Protein AF-A0A2S6XCX4-F1 (afdb_monomer)

Structure (mmCIF, N/CA/C/O backbone):
data_AF-A0A2S6XCX4-F1
#
_entry.id   AF-A0A2S6XCX4-F1
#
loop_
_atom_site.group_PDB
_atom_site.id
_atom_site.type_symbol
_atom_site.label_atom_id
_atom_site.label_alt_id
_atom_site.label_comp_id
_atom_site.label_asym_id
_atom_site.label_entity_id
_atom_site.label_seq_id
_atom_site.pdbx_PDB_ins_code
_atom_site.Cartn_x
_atom_site.Cartn_y
_atom_site.Cartn_z
_atom_site.occupancy
_atom_site.B_iso_or_equiv
_atom_site.auth_seq_id
_atom_site.auth_comp_id
_atom_site.auth_asym_id
_atom_site.auth_atom_id
_atom_site.pdbx_PDB_model_num
ATOM 1 N N . MET A 1 1 ? 15.680 30.851 -29.496 1.00 43.59 1 MET A N 1
ATOM 2 C CA . MET A 1 1 ? 16.176 29.907 -28.473 1.00 43.59 1 MET A CA 1
ATOM 3 C C . MET A 1 1 ? 15.363 28.633 -28.650 1.00 43.59 1 MET A C 1
ATOM 5 O O . MET A 1 1 ? 14.249 28.553 -28.155 1.00 43.59 1 MET A O 1
ATOM 9 N N . ASN A 1 2 ? 15.828 27.729 -29.517 1.00 42.69 2 ASN A N 1
ATOM 10 C CA . ASN A 1 2 ? 15.098 26.501 -29.831 1.00 42.69 2 ASN A CA 1
ATOM 11 C C . ASN A 1 2 ? 15.301 25.530 -28.671 1.00 42.69 2 ASN A C 1
ATOM 13 O O . ASN A 1 2 ? 16.391 24.990 -28.502 1.00 42.69 2 ASN A O 1
ATOM 17 N N . LEU A 1 3 ? 14.260 25.350 -27.862 1.00 50.56 3 LEU A N 1
ATOM 18 C CA . LEU A 1 3 ? 14.155 24.254 -26.908 1.00 50.56 3 LEU A CA 1
ATOM 19 C C . LEU A 1 3 ? 14.011 22.956 -27.712 1.00 50.56 3 LEU A C 1
ATOM 21 O O . LEU A 1 3 ? 12.909 22.453 -27.914 1.00 50.56 3 LEU A O 1
ATOM 25 N N . HIS A 1 4 ? 15.132 22.426 -28.203 1.00 53.91 4 HIS A N 1
ATOM 26 C CA . HIS A 1 4 ? 15.236 21.003 -28.494 1.00 53.91 4 HIS A CA 1
ATOM 27 C C . HIS A 1 4 ? 15.162 20.291 -27.146 1.00 53.91 4 HIS A C 1
ATOM 29 O O . HIS A 1 4 ? 16.174 20.024 -26.505 1.00 53.91 4 HIS A O 1
ATOM 35 N N . VAL A 1 5 ? 13.937 20.072 -26.673 1.00 57.56 5 VAL A N 1
ATOM 36 C CA . VAL A 1 5 ? 13.673 19.138 -25.587 1.00 57.56 5 VAL A CA 1
ATOM 37 C C . VAL A 1 5 ? 14.005 17.769 -26.166 1.00 57.56 5 VAL A C 1
ATOM 39 O O . VAL A 1 5 ? 13.192 17.177 -26.876 1.00 57.56 5 VAL A O 1
ATOM 42 N N . ASN A 1 6 ? 15.242 17.315 -25.964 1.00 59.34 6 ASN A N 1
ATOM 43 C CA . ASN A 1 6 ? 15.616 15.955 -26.312 1.00 59.34 6 ASN A CA 1
ATOM 44 C C . ASN A 1 6 ? 14.701 15.025 -25.510 1.00 59.34 6 ASN A C 1
ATOM 46 O O . ASN A 1 6 ? 14.573 15.144 -24.285 1.00 59.34 6 ASN A O 1
ATOM 50 N N . LEU A 1 7 ? 14.021 14.120 -26.212 1.00 57.28 7 LEU A N 1
ATOM 51 C CA . LEU A 1 7 ? 13.175 13.101 -25.590 1.00 57.28 7 LEU A CA 1
ATOM 52 C C . LEU A 1 7 ? 13.973 12.285 -24.552 1.00 57.28 7 LEU A C 1
ATOM 54 O O . LEU A 1 7 ? 13.425 11.874 -23.531 1.00 57.28 7 LEU A O 1
ATOM 58 N N . ASP A 1 8 ? 15.280 12.149 -24.787 1.00 61.59 8 ASP A N 1
ATOM 59 C CA . ASP A 1 8 ? 16.241 11.445 -23.939 1.00 61.59 8 ASP A CA 1
ATOM 60 C C . ASP A 1 8 ? 16.424 12.110 -22.561 1.00 61.59 8 ASP A C 1
ATOM 62 O O . ASP A 1 8 ? 16.477 11.423 -21.539 1.00 61.59 8 ASP A O 1
ATOM 66 N N . ASP A 1 9 ? 16.428 13.446 -22.496 1.00 62.78 9 ASP A N 1
ATOM 67 C CA . 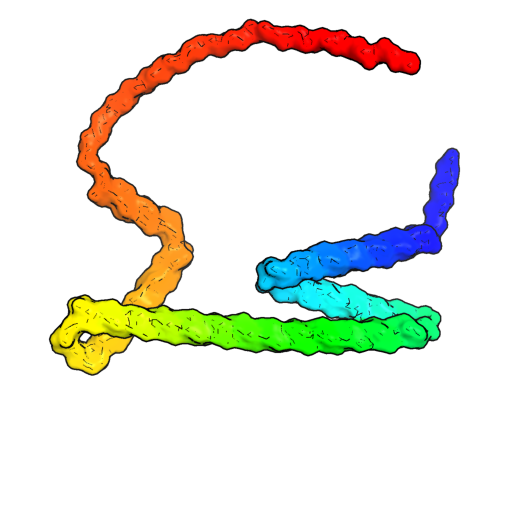ASP A 1 9 ? 16.523 14.184 -21.227 1.00 62.78 9 ASP A CA 1
ATOM 68 C C . ASP A 1 9 ? 15.213 14.092 -20.439 1.00 62.78 9 ASP A C 1
ATOM 70 O O . ASP A 1 9 ? 15.206 13.919 -19.218 1.00 62.78 9 ASP A O 1
ATOM 74 N N . SER A 1 10 ? 14.086 14.139 -21.155 1.00 61.56 10 SER A N 1
ATOM 75 C CA . SER A 1 10 ? 12.741 14.055 -20.572 1.00 61.56 10 SER A CA 1
ATOM 76 C C . SER A 1 10 ? 12.519 12.721 -19.854 1.00 61.56 10 SER A C 1
ATOM 78 O O . SER A 1 10 ? 11.891 12.675 -18.796 1.00 61.56 10 SER A O 1
ATOM 80 N N . TRP A 1 11 ? 13.079 11.639 -20.397 1.00 70.81 11 TRP A N 1
ATOM 81 C CA . TRP A 1 11 ? 12.986 10.298 -19.827 1.00 70.81 11 TRP A CA 1
ATOM 82 C C . TRP A 1 11 ? 13.674 10.185 -18.460 1.00 70.81 11 TRP A C 1
ATOM 84 O O . TRP A 1 11 ? 13.112 9.612 -17.524 1.00 70.81 11 TRP A O 1
ATOM 94 N N . ASN A 1 12 ? 14.844 10.811 -18.299 1.00 69.31 12 ASN A N 1
ATOM 95 C CA . ASN A 1 12 ? 15.567 10.837 -17.025 1.00 69.31 12 ASN A CA 1
ATOM 96 C C . ASN A 1 12 ? 14.809 11.616 -15.940 1.00 69.31 12 ASN A C 1
ATOM 98 O O . ASN A 1 12 ? 14.776 11.187 -14.785 1.00 69.31 12 ASN A O 1
ATOM 102 N N . TYR A 1 13 ? 14.144 12.719 -16.301 1.00 70.94 13 TYR A N 1
ATOM 103 C CA . TYR A 1 13 ? 13.302 13.468 -15.361 1.00 70.94 13 TYR A CA 1
ATOM 104 C C . TYR A 1 13 ? 12.056 12.688 -14.936 1.00 70.94 13 TYR A C 1
ATOM 106 O O . TYR A 1 13 ? 11.662 12.765 -13.772 1.00 70.94 13 TYR A O 1
ATOM 114 N N . ILE A 1 14 ? 11.458 11.904 -15.839 1.00 72.75 14 ILE A N 1
ATOM 115 C CA . ILE A 1 14 ? 10.319 11.035 -15.512 1.00 72.75 14 ILE A CA 1
ATOM 116 C C . ILE A 1 14 ? 10.754 9.925 -14.551 1.00 72.75 14 ILE A C 1
ATOM 118 O O . ILE A 1 14 ? 10.086 9.706 -13.542 1.00 72.75 14 ILE A O 1
ATOM 122 N N . LEU A 1 15 ? 11.888 9.267 -14.811 1.00 70.50 15 LEU A N 1
ATOM 123 C CA . LEU A 1 15 ? 12.430 8.227 -13.929 1.00 70.50 15 LEU A CA 1
ATOM 124 C C . LEU A 1 15 ? 12.809 8.785 -12.549 1.00 70.50 15 LEU A C 1
ATOM 126 O O . LEU A 1 15 ? 12.426 8.210 -11.532 1.00 70.50 15 LEU A O 1
ATOM 130 N N . GLY A 1 16 ? 13.486 9.936 -12.499 1.00 70.00 16 GLY A N 1
ATOM 131 C CA . GLY A 1 16 ? 13.831 10.603 -11.240 1.00 70.00 16 GLY A CA 1
ATOM 132 C C . GLY A 1 16 ? 12.603 11.094 -10.467 1.00 70.00 16 GLY A C 1
ATOM 133 O O . GLY A 1 16 ? 12.540 10.965 -9.244 1.00 70.00 16 GLY A O 1
ATOM 134 N N . GLY A 1 17 ? 11.589 11.598 -11.175 1.00 69.44 17 GLY A N 1
ATOM 135 C CA . GLY A 1 17 ? 10.299 11.967 -10.596 1.00 69.44 17 GLY A CA 1
ATOM 136 C C . GLY A 1 17 ? 9.559 10.762 -10.013 1.00 69.44 17 GLY A C 1
ATOM 137 O O . GLY A 1 17 ? 9.048 10.843 -8.898 1.00 69.44 17 GLY A O 1
ATOM 138 N N . LEU A 1 18 ? 9.552 9.625 -10.715 1.00 70.56 18 LEU A N 1
ATOM 139 C CA . LEU A 1 18 ? 8.940 8.380 -10.242 1.00 70.56 18 LEU A CA 1
ATOM 140 C C . LEU A 1 18 ? 9.602 7.877 -8.948 1.00 70.56 18 LEU A C 1
ATOM 142 O O . LEU A 1 18 ? 8.905 7.442 -8.029 1.00 70.56 18 LEU A O 1
ATOM 146 N N . ASP A 1 19 ? 10.927 7.990 -8.853 1.00 68.25 19 ASP A N 1
ATOM 147 C CA . ASP A 1 19 ? 11.700 7.600 -7.668 1.00 68.25 19 ASP A CA 1
ATOM 148 C C . ASP A 1 19 ? 11.431 8.533 -6.473 1.00 68.25 19 ASP A C 1
ATOM 150 O O . ASP A 1 19 ? 11.226 8.071 -5.348 1.00 68.25 19 ASP A O 1
ATOM 154 N N . LEU A 1 20 ? 11.323 9.845 -6.715 1.00 67.12 20 LEU A N 1
ATOM 155 C CA . LEU A 1 20 ? 10.924 10.839 -5.709 1.00 67.12 20 LEU A CA 1
ATOM 156 C C . LEU A 1 20 ? 9.507 10.592 -5.182 1.00 67.12 20 LEU A C 1
ATOM 158 O O . LEU A 1 20 ? 9.287 10.619 -3.970 1.00 67.12 20 LEU A O 1
ATOM 162 N N . VAL A 1 21 ? 8.548 10.299 -6.063 1.00 68.50 21 VAL A N 1
ATOM 163 C CA . VAL A 1 21 ? 7.179 9.945 -5.651 1.00 68.50 21 VAL A CA 1
ATOM 164 C C . VAL A 1 21 ? 7.180 8.616 -4.887 1.00 68.50 21 VAL A C 1
ATOM 166 O O . VAL A 1 21 ? 6.478 8.490 -3.884 1.00 68.50 21 VAL A O 1
ATOM 169 N N . GLY A 1 22 ? 8.015 7.651 -5.286 1.00 62.59 22 GLY A N 1
ATOM 170 C CA . GLY A 1 22 ? 8.250 6.408 -4.545 1.00 62.59 22 GLY A CA 1
ATOM 171 C C . GLY A 1 22 ? 8.768 6.644 -3.120 1.00 62.59 22 GLY A C 1
ATOM 172 O O . GLY A 1 22 ? 8.242 6.071 -2.165 1.00 62.59 22 GLY A O 1
ATOM 173 N N . LEU A 1 23 ? 9.738 7.545 -2.950 1.00 66.06 23 LEU A N 1
ATOM 174 C CA . LEU A 1 23 ? 10.292 7.948 -1.650 1.00 66.06 23 LEU A CA 1
ATOM 175 C C . LEU A 1 23 ? 9.274 8.692 -0.774 1.00 66.06 23 LEU A C 1
ATOM 177 O O . LEU A 1 23 ? 9.181 8.438 0.429 1.00 66.06 23 LEU A O 1
ATOM 181 N N . VAL A 1 24 ? 8.472 9.580 -1.363 1.00 64.31 24 VAL A N 1
ATOM 182 C CA . VAL A 1 24 ? 7.393 10.283 -0.650 1.00 64.31 24 VAL A CA 1
ATOM 183 C C . VAL A 1 24 ? 6.289 9.305 -0.230 1.00 64.31 24 VAL A C 1
ATOM 185 O O . VAL A 1 24 ? 5.791 9.389 0.894 1.00 64.31 24 VAL A O 1
ATOM 188 N N . ALA A 1 25 ? 5.955 8.322 -1.066 1.00 59.00 25 ALA A N 1
ATOM 189 C CA . ALA A 1 25 ? 5.017 7.257 -0.713 1.00 59.00 25 ALA A CA 1
ATOM 190 C C . ALA A 1 25 ? 5.554 6.358 0.414 1.00 59.00 25 ALA A C 1
ATOM 192 O O . ALA A 1 25 ? 4.798 5.983 1.309 1.00 59.00 25 ALA A O 1
ATOM 193 N N . LEU A 1 26 ? 6.862 6.084 0.442 1.00 62.81 26 LEU A N 1
ATOM 194 C CA . LEU A 1 26 ? 7.536 5.404 1.557 1.00 62.81 26 LEU A CA 1
ATOM 195 C C . LEU A 1 26 ? 7.463 6.209 2.862 1.00 62.81 26 LEU A C 1
ATOM 197 O O . LEU A 1 26 ? 7.257 5.632 3.927 1.00 62.81 26 LEU A O 1
ATOM 201 N N . ARG A 1 27 ? 7.525 7.544 2.806 1.00 59.56 27 ARG A N 1
ATOM 202 C CA . ARG A 1 27 ? 7.261 8.391 3.984 1.00 59.56 27 ARG A CA 1
ATOM 203 C C . ARG A 1 27 ? 5.808 8.269 4.465 1.00 59.56 27 ARG A C 1
ATOM 205 O O . ARG A 1 27 ? 5.563 8.334 5.668 1.00 59.56 27 ARG A O 1
ATOM 212 N N . ALA A 1 28 ? 4.857 8.030 3.561 1.00 54.47 28 ALA A N 1
ATOM 213 C CA . ALA A 1 28 ? 3.457 7.766 3.903 1.00 54.47 28 ALA A CA 1
ATOM 214 C C . ALA A 1 28 ? 3.218 6.356 4.488 1.00 54.47 28 ALA A C 1
ATOM 216 O O . ALA A 1 28 ? 2.261 6.175 5.243 1.00 54.47 28 ALA A O 1
ATOM 217 N N . VAL A 1 29 ? 4.104 5.380 4.237 1.00 53.91 29 VAL A N 1
ATOM 218 C CA . VAL A 1 29 ? 4.090 4.071 4.931 1.00 53.91 29 VAL A CA 1
ATOM 219 C C . VAL A 1 29 ? 4.287 4.253 6.442 1.00 53.91 29 VAL A C 1
ATOM 221 O O . VAL A 1 29 ? 3.658 3.552 7.233 1.00 53.91 29 VAL A O 1
ATOM 224 N N . GLY A 1 30 ? 5.049 5.272 6.856 1.00 55.88 30 GLY A N 1
ATOM 225 C CA . GLY A 1 30 ? 5.183 5.668 8.263 1.00 55.88 30 GLY A CA 1
ATOM 226 C C . GLY A 1 30 ? 3.876 6.127 8.929 1.00 55.88 30 GLY A C 1
ATOM 227 O O . GLY A 1 30 ? 3.817 6.197 10.151 1.00 55.88 30 GLY A O 1
ATOM 228 N N . GLN A 1 31 ? 2.814 6.402 8.159 1.00 58.84 31 GLN A N 1
ATOM 229 C CA . GLN A 1 31 ? 1.487 6.774 8.670 1.00 58.84 31 GLN A CA 1
ATOM 230 C C . GLN A 1 31 ? 0.482 5.604 8.702 1.00 58.84 31 GLN A C 1
ATOM 232 O O . GLN A 1 31 ? -0.723 5.850 8.705 1.00 58.84 31 GLN A O 1
ATOM 237 N N . LYS A 1 32 ? 0.940 4.338 8.694 1.00 62.06 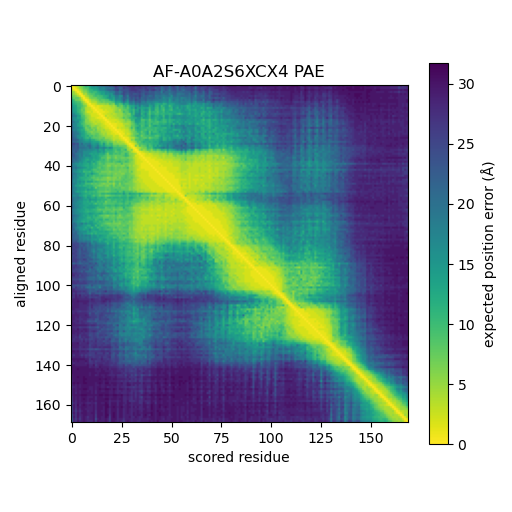32 LYS A N 1
ATOM 238 C CA . LYS A 1 32 ? 0.082 3.128 8.712 1.00 62.06 32 LYS A CA 1
ATOM 239 C C . LYS A 1 32 ? -0.951 3.058 7.560 1.00 62.06 32 LYS A C 1
ATOM 241 O O . LYS A 1 32 ? -1.985 2.410 7.677 1.00 62.06 32 LYS A O 1
ATOM 246 N N . LYS A 1 33 ? -0.706 3.710 6.414 1.00 64.25 33 LYS A N 1
ATOM 247 C CA . LYS A 1 33 ? -1.613 3.649 5.250 1.00 64.25 33 LYS A CA 1
ATOM 248 C C . LYS A 1 33 ? -1.146 2.607 4.233 1.00 64.25 33 LYS A C 1
ATOM 250 O O . LYS A 1 33 ? -0.099 2.768 3.608 1.00 64.25 33 LYS A O 1
ATOM 255 N N . ALA A 1 34 ? -1.987 1.598 3.985 1.00 69.56 34 ALA A N 1
ATOM 256 C CA . ALA A 1 34 ? -1.754 0.517 3.015 1.00 69.56 34 ALA A CA 1
ATOM 257 C C . ALA A 1 34 ? -1.438 1.001 1.582 1.00 69.56 34 ALA A C 1
ATOM 259 O O . ALA A 1 34 ? -0.781 0.301 0.816 1.00 69.56 34 ALA A O 1
ATOM 260 N N . VAL A 1 35 ? -1.860 2.219 1.226 1.00 67.75 35 VAL A N 1
ATOM 261 C CA . VAL A 1 35 ? -1.626 2.834 -0.092 1.00 67.75 35 VAL A CA 1
ATOM 262 C C . VAL A 1 35 ? -0.131 3.005 -0.396 1.00 67.75 35 VAL A C 1
ATOM 264 O O . VAL A 1 35 ? 0.281 2.833 -1.542 1.00 67.75 35 VAL A O 1
ATOM 267 N N . GLY A 1 36 ? 0.696 3.276 0.621 1.00 70.19 36 GLY A N 1
ATOM 268 C CA . GLY A 1 36 ? 2.143 3.427 0.436 1.00 70.19 36 GLY A CA 1
ATOM 269 C C . GLY A 1 36 ? 2.823 2.128 -0.012 1.00 70.19 36 GLY A C 1
ATOM 270 O O . GLY A 1 36 ? 3.723 2.161 -0.849 1.00 70.19 36 GLY A O 1
ATOM 271 N N . TRP A 1 37 ? 2.339 0.979 0.474 1.00 75.19 37 TRP A N 1
ATOM 272 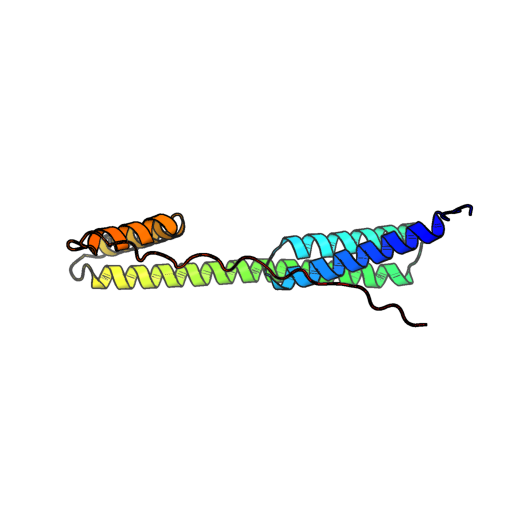C CA . TRP A 1 37 ? 2.841 -0.341 0.085 1.00 75.19 37 TRP A CA 1
ATOM 273 C C . TRP A 1 37 ? 2.531 -0.672 -1.374 1.00 75.19 37 TRP A C 1
ATOM 275 O O . TRP A 1 37 ? 3.417 -1.114 -2.102 1.00 75.19 37 TRP A O 1
ATOM 285 N N . ILE A 1 38 ? 1.300 -0.400 -1.818 1.00 77.50 38 ILE A N 1
ATOM 286 C CA . ILE A 1 38 ? 0.881 -0.631 -3.208 1.00 77.50 38 ILE A CA 1
ATOM 287 C C . ILE A 1 38 ? 1.732 0.209 -4.161 1.00 77.50 38 ILE A C 1
ATOM 289 O O . ILE A 1 38 ? 2.202 -0.303 -5.176 1.00 77.50 38 ILE A O 1
ATOM 293 N N . TRP A 1 39 ? 1.985 1.474 -3.814 1.00 78.69 39 TRP A N 1
ATOM 294 C CA . TRP A 1 39 ? 2.814 2.344 -4.641 1.00 78.69 39 TRP A CA 1
ATOM 295 C C . TRP A 1 39 ? 4.270 1.871 -4.707 1.00 78.69 39 TRP A C 1
ATOM 297 O O . TRP A 1 39 ? 4.836 1.785 -5.792 1.00 78.69 39 TRP A O 1
ATOM 307 N N . ALA A 1 40 ? 4.858 1.474 -3.575 1.00 77.31 40 ALA A N 1
ATOM 308 C CA . ALA A 1 40 ? 6.220 0.939 -3.541 1.00 77.31 40 ALA A CA 1
ATOM 309 C C . ALA A 1 40 ? 6.370 -0.343 -4.383 1.00 77.31 40 ALA A C 1
ATOM 311 O O . ALA A 1 40 ? 7.361 -0.506 -5.100 1.00 77.31 40 ALA A O 1
ATOM 312 N N . MET A 1 41 ? 5.379 -1.239 -4.335 1.00 81.56 41 MET A N 1
ATOM 313 C CA . MET A 1 41 ? 5.349 -2.446 -5.169 1.00 81.56 41 MET A CA 1
ATOM 314 C C . MET A 1 41 ? 5.169 -2.110 -6.652 1.00 81.56 41 MET A C 1
ATOM 316 O O . MET A 1 41 ? 5.851 -2.698 -7.490 1.00 81.56 41 MET A O 1
ATOM 320 N N . PHE A 1 42 ? 4.309 -1.143 -6.981 1.00 82.81 42 PHE A N 1
ATOM 321 C CA . PHE A 1 42 ? 4.098 -0.689 -8.355 1.00 82.81 42 PHE A CA 1
ATOM 322 C C . PHE A 1 42 ? 5.374 -0.097 -8.957 1.00 82.81 42 PHE A C 1
ATOM 324 O O . PHE A 1 42 ? 5.784 -0.505 -10.042 1.00 82.81 42 PHE A O 1
ATOM 331 N N . THR A 1 43 ? 6.059 0.789 -8.229 1.00 81.88 43 THR A N 1
ATOM 332 C CA . THR A 1 43 ? 7.336 1.360 -8.673 1.00 81.88 43 THR A CA 1
ATOM 333 C C . THR A 1 43 ? 8.368 0.266 -8.935 1.00 81.88 43 THR A C 1
ATOM 335 O O . THR A 1 43 ? 9.044 0.304 -9.961 1.00 81.88 43 THR A O 1
ATOM 338 N N . GLN A 1 44 ? 8.468 -0.753 -8.072 1.00 83.88 44 GLN A N 1
ATOM 339 C CA . GLN A 1 44 ? 9.395 -1.858 -8.332 1.00 83.88 44 GLN A CA 1
ATOM 340 C C . GLN A 1 44 ? 8.976 -2.749 -9.501 1.00 83.88 44 GLN A C 1
ATOM 342 O O . GLN A 1 44 ? 9.838 -3.194 -10.254 1.00 83.88 44 GLN A O 1
ATOM 347 N N . ALA A 1 45 ? 7.680 -2.968 -9.719 1.00 85.31 45 ALA A N 1
ATOM 348 C CA . ALA A 1 45 ? 7.203 -3.681 -10.901 1.00 85.31 45 ALA A CA 1
ATOM 349 C C . ALA A 1 45 ? 7.570 -2.939 -12.199 1.00 85.31 45 ALA A C 1
ATOM 351 O O . ALA A 1 45 ? 8.035 -3.567 -13.151 1.00 85.31 45 ALA A O 1
ATOM 352 N N . VAL A 1 46 ? 7.443 -1.606 -12.219 1.00 85.88 46 VAL A N 1
ATOM 353 C CA . VAL A 1 46 ? 7.881 -0.769 -13.350 1.00 85.88 46 VAL A CA 1
ATOM 354 C C . VAL A 1 46 ? 9.383 -0.919 -13.590 1.00 85.88 46 VAL A C 1
ATOM 356 O O . VAL A 1 46 ? 9.792 -1.132 -14.730 1.00 85.88 46 VAL A O 1
ATOM 359 N N . TRP A 1 47 ? 10.203 -0.891 -12.535 1.00 82.69 47 TRP A N 1
ATOM 360 C CA . TRP A 1 47 ? 11.650 -1.102 -12.653 1.00 82.69 47 TRP A CA 1
ATOM 361 C C . TRP A 1 47 ? 12.010 -2.487 -13.193 1.00 82.69 47 TRP A C 1
ATOM 363 O O . TRP A 1 47 ? 12.875 -2.591 -14.057 1.00 82.69 47 TRP A O 1
ATOM 373 N N . VAL A 1 48 ? 11.319 -3.543 -12.756 1.00 86.88 48 VAL A N 1
ATOM 374 C CA . VAL A 1 48 ? 11.512 -4.902 -13.290 1.00 86.88 48 VAL A CA 1
ATOM 375 C C . VAL A 1 48 ? 11.197 -4.952 -14.788 1.00 86.88 48 VAL A C 1
ATOM 377 O O . VAL A 1 48 ? 12.005 -5.464 -15.562 1.00 86.88 48 VAL A O 1
ATOM 380 N N . ILE A 1 49 ? 10.063 -4.384 -15.216 1.00 87.81 49 ILE A N 1
ATOM 381 C CA . ILE A 1 49 ? 9.674 -4.326 -16.636 1.00 87.81 49 ILE A CA 1
ATOM 382 C C . ILE A 1 49 ? 10.707 -3.535 -17.446 1.00 87.81 49 ILE A C 1
ATOM 384 O O . ILE A 1 49 ? 11.125 -3.978 -18.515 1.00 87.81 49 ILE A O 1
ATOM 388 N N . TYR A 1 50 ? 11.163 -2.396 -16.924 1.00 82.06 50 TYR A N 1
ATOM 389 C CA . TYR A 1 50 ? 12.185 -1.572 -17.564 1.00 82.06 50 TYR A CA 1
ATOM 390 C C . TYR A 1 50 ? 13.523 -2.311 -17.710 1.00 82.06 50 TYR A C 1
ATOM 392 O O . TYR A 1 50 ? 14.133 -2.288 -18.781 1.00 82.06 50 TYR A O 1
ATOM 400 N N . SER A 1 51 ? 13.970 -3.020 -16.671 1.00 86.12 51 SER A N 1
ATOM 401 C CA . SER A 1 51 ? 15.196 -3.826 -16.724 1.00 86.12 51 SER A CA 1
ATOM 402 C C . SER A 1 51 ? 15.094 -4.978 -17.723 1.00 86.12 51 SER A C 1
ATOM 404 O O . SER A 1 51 ? 16.079 -5.277 -18.395 1.00 86.12 51 SER A O 1
ATOM 406 N N . LEU A 1 52 ? 13.914 -5.594 -17.865 1.00 87.88 52 LEU A N 1
ATOM 407 C CA . LEU A 1 52 ? 13.664 -6.610 -18.893 1.00 87.88 52 LEU A CA 1
ATOM 408 C C . LEU A 1 52 ? 13.709 -6.009 -20.304 1.00 87.88 52 LEU A C 1
ATOM 410 O O . LEU A 1 52 ? 14.356 -6.576 -21.180 1.00 87.88 52 LEU A O 1
ATOM 414 N N . ALA A 1 53 ? 13.081 -4.849 -20.514 1.00 88.19 53 ALA A N 1
ATOM 415 C CA . ALA A 1 53 ? 13.066 -4.165 -21.808 1.00 88.19 53 ALA A CA 1
ATOM 416 C C . ALA A 1 53 ? 14.465 -3.702 -22.255 1.00 88.19 53 ALA A C 1
ATOM 418 O O . ALA A 1 53 ? 14.778 -3.727 -23.441 1.00 88.19 53 ALA A O 1
ATOM 419 N N . THR A 1 54 ? 15.315 -3.306 -21.306 1.00 88.50 54 THR A N 1
ATOM 420 C CA . THR A 1 54 ? 16.683 -2.825 -21.565 1.00 88.50 54 THR A CA 1
ATOM 421 C C . THR A 1 54 ? 17.754 -3.915 -21.454 1.00 88.50 54 THR A C 1
ATOM 423 O O . THR A 1 54 ? 18.935 -3.624 -21.635 1.00 88.50 54 THR A O 1
ATOM 426 N N . LEU A 1 55 ? 17.365 -5.165 -21.160 1.00 88.44 55 LEU A N 1
ATOM 427 C CA . LEU A 1 55 ? 18.264 -6.309 -20.934 1.00 88.44 55 LEU A CA 1
ATOM 428 C C . LEU A 1 55 ? 19.347 -6.039 -19.866 1.00 88.44 55 LEU A C 1
ATOM 430 O O . LEU A 1 55 ? 20.431 -6.628 -19.882 1.00 88.44 55 LEU A O 1
ATOM 434 N N . GLN A 1 56 ? 19.056 -5.158 -18.906 1.00 83.19 56 GLN A N 1
ATOM 435 C CA . GLN A 1 56 ? 19.964 -4.784 -17.823 1.00 83.19 56 GLN A CA 1
ATOM 436 C C . GLN A 1 56 ? 19.841 -5.760 -16.648 1.00 83.19 56 GLN A C 1
ATOM 438 O O . GLN A 1 56 ? 19.255 -5.465 -15.603 1.00 83.19 56 GLN A O 1
ATOM 443 N N . TRP A 1 57 ? 20.441 -6.940 -16.801 1.00 82.94 57 TRP A N 1
ATOM 444 C CA . TRP A 1 57 ? 20.402 -8.013 -15.797 1.00 82.94 57 TRP A CA 1
ATOM 445 C C . TRP A 1 57 ? 20.948 -7.600 -14.422 1.00 82.94 57 TRP A C 1
ATOM 447 O O . TRP A 1 57 ? 20.444 -8.062 -13.398 1.00 82.94 57 TRP A O 1
ATOM 457 N N . GLY A 1 58 ? 21.923 -6.683 -14.385 1.00 82.12 58 GLY A N 1
ATOM 458 C CA . GLY A 1 58 ? 22.491 -6.154 -13.138 1.00 82.12 58 GLY A CA 1
ATOM 459 C C . GLY A 1 58 ? 21.494 -5.359 -12.286 1.00 82.12 58 GLY A C 1
ATOM 460 O O . GLY A 1 58 ? 21.645 -5.300 -11.069 1.00 82.12 58 GLY A O 1
ATOM 461 N N . PHE A 1 59 ? 20.451 -4.798 -12.904 1.00 78.62 59 PHE A N 1
ATOM 462 C CA . PHE A 1 59 ? 19.408 -4.036 -12.214 1.00 78.62 59 PHE A CA 1
ATOM 463 C C . PHE A 1 59 ? 18.154 -4.877 -11.931 1.00 78.62 59 PHE A C 1
ATOM 465 O O . PHE A 1 59 ? 17.435 -4.629 -10.963 1.00 78.62 59 PHE A O 1
ATOM 472 N N . LEU A 1 60 ? 17.941 -5.939 -12.714 1.00 85.75 60 LEU A N 1
ATOM 473 C CA . LEU A 1 60 ? 16.811 -6.853 -12.558 1.00 85.75 60 LEU A CA 1
ATOM 474 C C . LEU A 1 60 ? 16.846 -7.606 -11.221 1.00 85.75 60 LEU A C 1
ATOM 476 O O . LEU A 1 60 ? 15.849 -7.642 -10.503 1.00 85.75 60 LEU A O 1
ATOM 480 N N . VAL A 1 61 ? 17.997 -8.189 -10.870 1.00 85.69 61 VAL A N 1
ATOM 481 C CA . VAL A 1 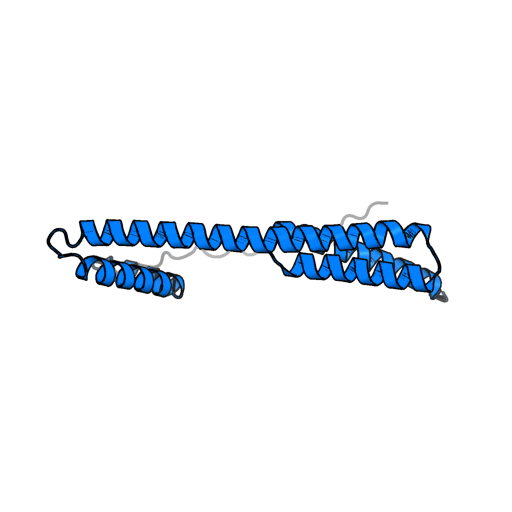61 ? 18.160 -8.973 -9.632 1.00 85.69 61 VAL A CA 1
ATOM 482 C C . VAL A 1 61 ? 17.796 -8.159 -8.381 1.00 85.69 61 VAL A C 1
ATOM 484 O O . VAL A 1 61 ? 16.923 -8.598 -7.627 1.00 85.69 61 VAL A O 1
ATOM 487 N N . PRO A 1 62 ? 18.381 -6.968 -8.135 1.00 82.69 62 PRO A N 1
ATOM 488 C CA . PRO A 1 62 ? 18.018 -6.175 -6.965 1.00 82.69 62 PRO A CA 1
ATOM 489 C C . PRO A 1 62 ? 16.570 -5.666 -7.008 1.00 82.69 62 PRO A C 1
ATOM 491 O O . PRO A 1 62 ? 15.949 -5.575 -5.949 1.00 82.69 62 PRO A O 1
ATOM 494 N N . ALA A 1 63 ? 16.005 -5.368 -8.184 1.00 84.12 63 ALA A N 1
ATOM 495 C CA . ALA A 1 63 ? 14.604 -4.951 -8.306 1.00 84.12 63 ALA A CA 1
ATOM 496 C C . ALA A 1 63 ? 13.635 -6.069 -7.882 1.00 84.12 63 ALA A C 1
ATOM 498 O O . ALA A 1 63 ? 12.721 -5.833 -7.090 1.00 84.12 63 ALA A O 1
ATOM 499 N N . VAL A 1 64 ? 13.886 -7.308 -8.319 1.00 87.25 64 VAL A N 1
ATOM 500 C CA . VAL A 1 64 ? 13.096 -8.484 -7.917 1.00 87.25 64 VAL A CA 1
ATOM 501 C C . VAL A 1 64 ? 13.225 -8.752 -6.417 1.00 87.25 64 VAL A C 1
ATOM 503 O O . VAL A 1 64 ? 12.216 -8.981 -5.749 1.00 87.25 64 VAL A O 1
ATOM 506 N N . ILE A 1 65 ? 14.437 -8.665 -5.857 1.00 89.19 65 ILE A N 1
ATOM 507 C CA . ILE A 1 65 ? 14.652 -8.833 -4.410 1.00 89.19 65 ILE A CA 1
ATOM 508 C C . ILE A 1 65 ? 13.873 -7.773 -3.622 1.00 89.19 65 ILE A C 1
ATOM 510 O O . ILE A 1 65 ? 13.176 -8.111 -2.665 1.00 89.19 65 ILE A O 1
ATOM 514 N N . LYS A 1 66 ? 13.939 -6.498 -4.031 1.00 82.25 66 LYS A N 1
ATOM 515 C CA . LYS A 1 66 ? 13.188 -5.409 -3.385 1.00 82.25 66 LYS A CA 1
ATOM 516 C C . LYS A 1 66 ? 11.681 -5.633 -3.471 1.00 82.25 66 LYS A C 1
ATOM 518 O O . LYS A 1 66 ? 10.992 -5.457 -2.469 1.00 82.25 66 LYS A O 1
ATOM 523 N N . LEU A 1 67 ? 11.174 -6.066 -4.625 1.00 85.06 67 LEU A N 1
ATOM 524 C CA . LEU A 1 67 ? 9.757 -6.381 -4.806 1.00 85.06 67 LEU A CA 1
ATOM 525 C C . LEU A 1 67 ? 9.301 -7.512 -3.870 1.00 85.06 67 LEU A C 1
ATOM 527 O O . LEU A 1 67 ? 8.256 -7.398 -3.224 1.00 85.06 67 LEU A O 1
ATOM 531 N N . ALA A 1 68 ? 10.099 -8.575 -3.743 1.00 86.38 68 ALA A N 1
ATOM 532 C CA . ALA A 1 68 ? 9.817 -9.672 -2.821 1.00 86.38 68 ALA A CA 1
ATOM 533 C C . ALA A 1 68 ? 9.831 -9.198 -1.358 1.00 86.38 68 ALA A C 1
ATOM 535 O O . ALA A 1 68 ? 8.924 -9.524 -0.591 1.00 86.38 68 ALA A O 1
ATOM 536 N N . LEU A 1 69 ? 10.812 -8.371 -0.984 1.00 85.06 69 LEU A N 1
ATOM 537 C CA . LEU A 1 69 ? 10.939 -7.822 0.366 1.00 85.06 69 LEU A CA 1
ATOM 538 C C . LEU A 1 69 ? 9.755 -6.913 0.729 1.00 85.06 69 LEU A C 1
ATOM 540 O O . LEU A 1 69 ? 9.225 -7.004 1.834 1.00 85.06 69 LEU A O 1
ATOM 544 N N . TYR A 1 70 ? 9.301 -6.072 -0.205 1.00 79.81 70 TYR A N 1
ATOM 545 C CA . TYR A 1 70 ? 8.117 -5.231 -0.013 1.00 79.81 70 TYR A CA 1
ATOM 546 C C . TYR A 1 70 ? 6.840 -6.053 0.106 1.00 79.81 70 TYR A C 1
ATOM 548 O O . TYR A 1 70 ? 6.032 -5.779 0.988 1.00 79.81 70 TYR A O 1
ATOM 556 N N . THR A 1 71 ? 6.690 -7.096 -0.711 1.00 82.94 71 THR A N 1
ATOM 557 C CA . THR A 1 71 ? 5.559 -8.028 -0.598 1.00 82.94 71 THR A CA 1
ATOM 558 C C . THR A 1 71 ? 5.530 -8.693 0.775 1.00 82.94 71 THR A C 1
ATOM 560 O O . THR A 1 71 ? 4.491 -8.715 1.433 1.00 82.94 71 THR A O 1
ATOM 563 N N . TRP A 1 72 ? 6.670 -9.212 1.239 1.00 83.44 72 TRP A N 1
ATOM 564 C CA . TRP A 1 72 ? 6.745 -9.865 2.543 1.00 83.44 72 TRP A CA 1
ATOM 565 C C . TRP A 1 72 ? 6.440 -8.878 3.669 1.00 83.44 72 TRP A C 1
ATOM 567 O O . TRP A 1 72 ? 5.605 -9.163 4.529 1.00 83.44 72 TRP A O 1
ATOM 577 N N . ASN A 1 73 ? 7.045 -7.692 3.643 1.00 80.69 73 ASN A N 1
ATOM 578 C CA . ASN A 1 73 ? 6.811 -6.706 4.688 1.00 80.69 73 ASN A CA 1
ATOM 579 C C . ASN A 1 73 ? 5.346 -6.234 4.709 1.00 80.69 73 ASN A C 1
ATOM 581 O O . ASN A 1 73 ? 4.753 -6.140 5.779 1.00 80.69 73 ASN A O 1
ATOM 585 N N . TYR A 1 74 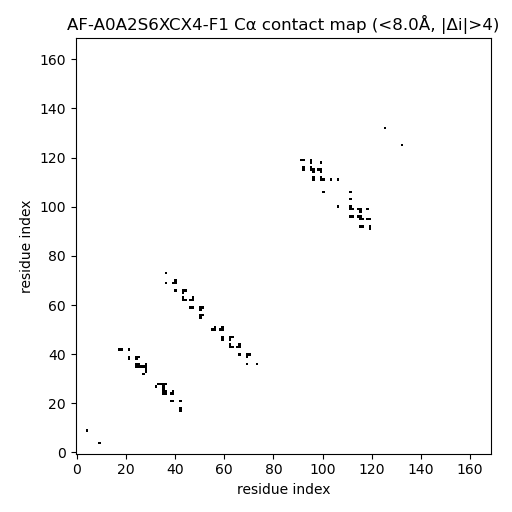? 4.713 -6.067 3.544 1.00 79.94 74 TYR A N 1
ATOM 586 C CA . TYR A 1 74 ? 3.280 -5.788 3.450 1.00 79.94 74 TYR A CA 1
ATOM 587 C C . TYR A 1 74 ? 2.425 -6.901 4.072 1.00 79.94 74 TYR A C 1
ATOM 589 O O . TYR A 1 74 ? 1.551 -6.622 4.890 1.00 79.94 74 TYR A O 1
ATOM 597 N N . VAL A 1 75 ? 2.696 -8.169 3.746 1.00 80.94 75 VAL A N 1
ATOM 598 C CA . VAL A 1 75 ? 1.965 -9.314 4.322 1.00 80.94 75 VAL A CA 1
ATOM 599 C C . VAL A 1 75 ? 2.155 -9.387 5.837 1.00 80.94 75 VAL A C 1
ATOM 601 O O . VAL A 1 75 ? 1.199 -9.655 6.564 1.00 80.94 75 VAL A O 1
ATOM 604 N N . SER A 1 76 ? 3.372 -9.138 6.324 1.00 79.94 76 SER A N 1
ATOM 605 C CA . SER A 1 76 ? 3.652 -9.082 7.759 1.00 79.94 76 SER A CA 1
ATOM 606 C C . SER A 1 76 ? 2.867 -7.955 8.425 1.00 79.94 76 SER A C 1
ATOM 608 O O . SER A 1 76 ? 2.218 -8.181 9.441 1.00 79.94 76 SER A O 1
ATOM 610 N N . TRP A 1 77 ? 2.869 -6.768 7.821 1.00 77.44 77 TRP A N 1
ATOM 611 C CA . TRP A 1 77 ? 2.177 -5.590 8.330 1.00 77.44 77 TRP A CA 1
ATOM 612 C C . TRP A 1 77 ? 0.658 -5.795 8.405 1.00 77.44 77 TRP A C 1
ATOM 614 O O . TRP A 1 77 ? 0.062 -5.545 9.448 1.00 77.44 77 TRP A O 1
ATOM 624 N N . VAL A 1 78 ? 0.037 -6.355 7.362 1.00 76.25 78 VAL A N 1
ATOM 625 C CA . VAL A 1 78 ? -1.406 -6.670 7.358 1.00 76.25 78 VAL A CA 1
ATOM 626 C C . VAL A 1 78 ? -1.771 -7.684 8.449 1.00 76.25 78 VAL A C 1
ATOM 628 O O . VAL A 1 78 ? -2.839 -7.590 9.055 1.00 76.25 78 VAL A O 1
ATOM 631 N N . ARG A 1 79 ? -0.897 -8.660 8.731 1.00 75.38 79 ARG A N 1
ATOM 632 C CA . ARG A 1 79 ? -1.122 -9.629 9.818 1.00 75.38 79 ARG A CA 1
ATOM 633 C C . ARG A 1 79 ? -0.998 -8.978 11.195 1.00 75.38 79 ARG A C 1
ATOM 635 O O . ARG A 1 79 ? -1.802 -9.300 12.065 1.00 75.38 79 ARG A O 1
ATOM 642 N N . SER A 1 80 ? -0.038 -8.074 11.379 1.00 74.75 80 SER A N 1
ATOM 643 C CA . SER A 1 80 ? 0.134 -7.323 12.626 1.00 74.75 80 SER A CA 1
ATOM 644 C C . SER A 1 80 ? -1.046 -6.395 12.909 1.00 74.75 80 SER A C 1
ATOM 646 O O . SER A 1 80 ? -1.579 -6.450 14.010 1.00 74.75 80 SER A O 1
ATOM 648 N N . ASP A 1 81 ? -1.526 -5.635 11.920 1.00 72.81 81 ASP A N 1
ATOM 649 C CA . ASP A 1 81 ? -2.695 -4.753 12.089 1.00 72.81 81 ASP A CA 1
ATOM 650 C C . ASP A 1 81 ? -3.956 -5.550 12.461 1.00 72.81 81 ASP A C 1
ATOM 652 O O . ASP A 1 81 ? -4.738 -5.136 13.317 1.00 72.81 81 ASP A O 1
ATOM 656 N N . LYS A 1 82 ? -4.142 -6.739 11.869 1.00 73.00 82 LYS A N 1
ATOM 657 C CA . LYS A 1 82 ? -5.256 -7.622 12.232 1.00 73.00 82 LYS A CA 1
ATOM 658 C C . LYS A 1 82 ? -5.132 -8.143 13.669 1.00 73.00 82 LYS A C 1
ATOM 660 O O . LYS A 1 82 ? -6.128 -8.172 14.385 1.00 73.00 82 LYS A O 1
ATOM 665 N N . ALA A 1 83 ? -3.930 -8.533 14.092 1.00 72.75 83 ALA A N 1
ATOM 666 C CA . ALA A 1 83 ? -3.682 -9.012 15.450 1.00 72.75 83 ALA A CA 1
ATOM 667 C C . ALA A 1 83 ? -3.846 -7.900 16.502 1.00 72.75 83 ALA A C 1
ATOM 669 O O . ALA A 1 83 ? -4.420 -8.147 17.561 1.00 72.75 83 ALA A O 1
ATOM 670 N N . GLU A 1 84 ? -3.394 -6.676 16.205 1.00 72.94 84 GLU A N 1
ATOM 671 C CA . GLU A 1 84 ? -3.616 -5.494 17.050 1.00 72.94 84 GLU A CA 1
ATOM 672 C C . GLU A 1 84 ? -5.118 -5.199 17.190 1.00 72.94 84 GLU A C 1
ATOM 674 O O . GLU A 1 84 ? -5.606 -5.038 18.308 1.00 72.94 84 GLU A O 1
ATOM 679 N N . ALA A 1 85 ? -5.875 -5.230 16.087 1.00 69.88 85 ALA A N 1
ATOM 680 C CA . ALA A 1 85 ? -7.323 -5.016 16.107 1.00 69.88 85 ALA A CA 1
ATOM 681 C C . ALA A 1 85 ? -8.083 -6.101 16.896 1.00 69.88 85 ALA A C 1
ATOM 683 O O . ALA A 1 85 ? -9.036 -5.796 17.614 1.00 69.88 85 ALA A O 1
ATOM 684 N N . GLU A 1 86 ? -7.671 -7.368 16.791 1.00 71.69 86 GLU A N 1
ATOM 685 C CA . GLU A 1 86 ? -8.250 -8.470 17.574 1.00 71.69 86 GLU A CA 1
ATOM 686 C C . GLU A 1 86 ? -7.926 -8.342 19.075 1.00 71.69 86 GLU A C 1
ATOM 688 O O . GLU A 1 86 ? -8.791 -8.600 19.917 1.00 71.69 86 GLU A O 1
ATOM 693 N N . ALA A 1 87 ? -6.717 -7.893 19.430 1.00 73.69 87 ALA A N 1
ATOM 694 C CA . ALA A 1 87 ? -6.317 -7.663 20.819 1.00 73.69 87 ALA A CA 1
ATOM 695 C C . ALA A 1 87 ? -7.064 -6.480 21.459 1.00 73.69 87 ALA A C 1
ATOM 697 O O . ALA A 1 87 ? -7.524 -6.576 22.602 1.00 73.69 87 ALA A O 1
ATOM 698 N N . GLU A 1 88 ? -7.236 -5.382 20.720 1.00 74.94 88 GLU A N 1
ATOM 699 C CA . GLU A 1 88 ? -8.026 -4.231 21.166 1.00 74.94 88 GLU A CA 1
ATOM 700 C C . GLU A 1 88 ? -9.500 -4.618 21.351 1.00 74.94 88 GLU A C 1
ATOM 702 O O . GLU A 1 88 ? -10.095 -4.316 22.385 1.00 74.94 88 GLU A O 1
ATOM 707 N N . ALA A 1 89 ? -10.074 -5.377 20.409 1.00 74.12 89 ALA A N 1
ATOM 708 C CA . ALA A 1 89 ? -11.454 -5.850 20.505 1.00 74.12 89 ALA A CA 1
ATOM 709 C C . ALA A 1 89 ? -11.691 -6.709 21.757 1.00 74.12 89 ALA A C 1
ATOM 711 O O . ALA A 1 89 ? -12.677 -6.492 22.464 1.00 74.12 89 ALA A O 1
ATOM 712 N N . LYS A 1 90 ? -10.768 -7.628 22.066 1.00 77.69 90 LYS A N 1
ATOM 713 C CA . LYS A 1 90 ? -10.842 -8.460 23.274 1.00 77.69 90 LYS A CA 1
ATOM 714 C C . LYS A 1 90 ? -10.767 -7.622 24.554 1.00 77.69 90 LYS A C 1
ATOM 716 O O . LYS A 1 90 ? -11.530 -7.856 25.482 1.00 77.69 90 LYS A O 1
ATOM 721 N N . THR A 1 91 ? -9.907 -6.604 24.575 1.00 83.75 91 THR A N 1
ATOM 722 C CA . THR A 1 91 ? -9.763 -5.688 25.720 1.00 83.75 91 THR A CA 1
ATOM 723 C C . THR A 1 91 ? -11.044 -4.886 25.973 1.00 83.75 91 THR A C 1
ATOM 725 O O . THR A 1 91 ? -11.468 -4.730 27.116 1.00 83.75 91 THR A O 1
ATOM 728 N N . VAL A 1 92 ? -11.697 -4.399 24.911 1.00 80.06 92 VAL A N 1
ATOM 729 C CA . VAL A 1 92 ? -12.977 -3.676 25.014 1.00 80.06 92 VAL A CA 1
ATOM 730 C C . VAL A 1 92 ? -14.098 -4.594 25.500 1.00 80.06 92 VAL A C 1
ATOM 732 O O . VAL A 1 92 ? -14.936 -4.164 26.292 1.00 80.06 92 VAL A O 1
ATOM 735 N N . GLU A 1 93 ? -14.125 -5.844 25.040 1.00 75.69 93 GLU A N 1
ATOM 736 C CA . GLU A 1 93 ? -15.105 -6.836 25.484 1.00 75.69 93 GLU A CA 1
ATOM 737 C C . GLU A 1 93 ? -14.924 -7.178 26.968 1.00 75.69 93 GLU A C 1
ATOM 739 O O . GLU A 1 93 ? -15.901 -7.122 27.715 1.00 75.69 93 GLU A O 1
ATOM 744 N N . ASP A 1 94 ? -13.687 -7.418 27.416 1.00 81.75 94 ASP A N 1
ATOM 745 C CA . ASP A 1 94 ? -13.358 -7.661 28.826 1.00 81.75 94 ASP A CA 1
ATOM 746 C C . ASP A 1 94 ? -13.760 -6.466 29.714 1.00 81.75 94 ASP A C 1
ATOM 748 O O . ASP A 1 94 ? -14.424 -6.651 30.739 1.00 81.75 94 ASP A O 1
ATOM 752 N N . LEU A 1 95 ? -13.460 -5.232 29.287 1.00 83.81 95 LEU A N 1
ATOM 753 C CA . LEU A 1 95 ? -13.841 -4.010 30.006 1.00 83.81 95 LEU A CA 1
ATOM 754 C C . LEU A 1 95 ? -15.366 -3.820 30.062 1.00 83.81 95 LEU A C 1
ATOM 756 O O . LEU A 1 95 ? -15.917 -3.432 31.093 1.00 83.81 95 LEU A O 1
ATOM 760 N N . ALA A 1 96 ? -16.078 -4.106 28.969 1.00 77.94 96 ALA A N 1
ATOM 761 C CA . ALA A 1 96 ? -17.538 -4.034 28.934 1.00 77.94 96 ALA A CA 1
ATOM 762 C C . ALA A 1 96 ? -18.181 -5.071 29.865 1.00 77.94 96 ALA A C 1
ATOM 764 O O . ALA A 1 96 ? -19.204 -4.789 30.493 1.00 77.94 96 ALA A O 1
ATOM 765 N N . LEU A 1 97 ? -17.571 -6.252 29.982 1.00 77.88 97 LEU A N 1
ATOM 766 C 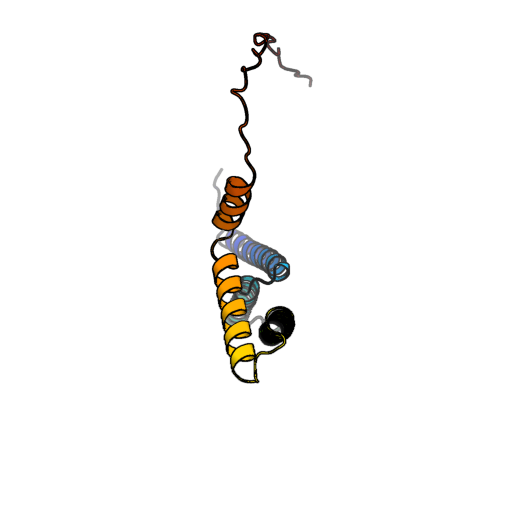CA . LEU A 1 97 ? -17.989 -7.305 30.903 1.00 77.88 97 LEU A CA 1
ATOM 767 C C . LEU A 1 97 ? -17.756 -6.901 32.361 1.00 77.88 97 LEU A C 1
ATOM 769 O O . LEU A 1 97 ? -18.616 -7.145 33.208 1.00 77.88 97 LEU A O 1
ATOM 773 N N . GLU A 1 98 ? -16.631 -6.251 32.658 1.00 80.00 98 GLU A N 1
ATOM 774 C CA . GLU A 1 98 ? -16.340 -5.698 33.982 1.00 80.00 98 GLU A CA 1
ATOM 775 C C . GLU A 1 98 ? -17.349 -4.608 34.369 1.00 80.00 98 GLU A C 1
ATOM 777 O O . GLU A 1 98 ? -17.966 -4.685 35.432 1.00 80.00 98 GLU A O 1
ATOM 782 N N . MET A 1 99 ? -17.625 -3.663 33.466 1.00 75.62 99 MET A N 1
ATOM 783 C CA . MET A 1 99 ? -18.640 -2.623 33.675 1.00 75.62 99 MET A CA 1
ATOM 784 C C . MET A 1 99 ? -20.043 -3.214 33.856 1.00 75.62 99 MET A C 1
ATOM 786 O O . MET A 1 99 ? -20.784 -2.793 34.743 1.00 75.62 99 MET A O 1
ATOM 790 N N . ALA A 1 100 ? -20.411 -4.230 33.071 1.00 76.69 100 ALA A N 1
ATOM 791 C CA . ALA A 1 100 ? -21.697 -4.914 33.200 1.00 76.69 100 ALA A CA 1
ATOM 792 C C . ALA A 1 100 ? -21.851 -5.645 34.545 1.00 76.69 100 ALA A C 1
ATOM 794 O O . ALA A 1 100 ? -22.958 -5.715 35.078 1.00 76.69 100 ALA A O 1
ATOM 795 N N . LYS A 1 101 ? -20.762 -6.183 35.107 1.00 78.81 101 LYS A N 1
ATOM 796 C CA . LYS A 1 101 ? -20.760 -6.772 36.457 1.00 78.81 101 LYS A CA 1
ATOM 797 C C . LYS A 1 101 ? -20.917 -5.712 37.543 1.00 78.81 101 LYS A C 1
ATOM 799 O O . LYS A 1 10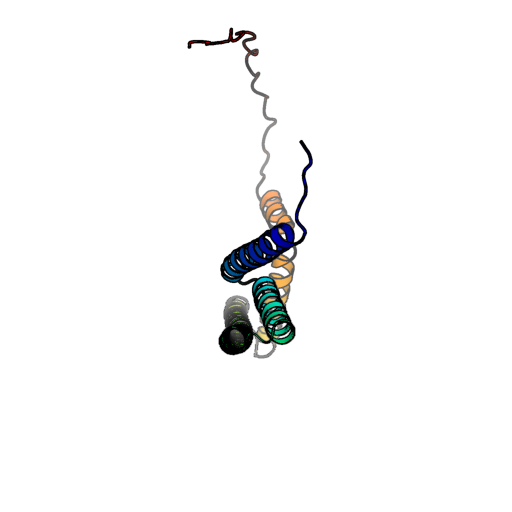1 ? -21.623 -5.948 38.516 1.00 78.81 101 LYS A O 1
ATOM 804 N N . LEU A 1 102 ? -20.297 -4.549 37.359 1.00 81.31 102 LEU A N 1
ATOM 805 C CA . LEU A 1 102 ? -20.325 -3.441 38.317 1.00 81.31 102 LEU A CA 1
ATOM 806 C C . LEU A 1 102 ? -21.700 -2.754 38.379 1.00 81.31 102 LEU A C 1
ATOM 808 O O . LEU A 1 102 ? -22.149 -2.359 39.451 1.00 81.31 102 LEU A O 1
ATOM 812 N N . VAL A 1 103 ? -22.380 -2.640 37.235 1.00 78.62 103 VAL A N 1
ATOM 813 C CA . VAL A 1 103 ? -23.706 -2.007 37.122 1.00 78.62 103 VAL A CA 1
ATOM 814 C C . VAL A 1 103 ? -24.841 -2.931 37.582 1.00 78.62 103 VAL A C 1
ATOM 816 O O . VAL A 1 103 ? -25.853 -2.446 38.082 1.00 78.62 103 VAL A O 1
ATOM 819 N N . LEU A 1 104 ? -24.699 -4.251 37.422 1.00 77.00 104 LEU A N 1
ATOM 820 C CA . LEU A 1 104 ? -25.755 -5.236 37.694 1.00 77.00 104 LEU A CA 1
ATOM 821 C C . LEU A 1 104 ? -25.217 -6.428 38.510 1.00 77.00 104 LEU A C 1
ATOM 823 O O . LEU A 1 104 ? -25.147 -7.533 37.981 1.00 77.00 104 LEU A O 1
ATOM 827 N N . PRO A 1 105 ? -24.848 -6.240 39.789 1.00 72.62 105 PRO A N 1
ATOM 828 C CA . PRO A 1 105 ? -24.174 -7.267 40.591 1.00 72.62 105 PRO A CA 1
ATOM 829 C C . PRO A 1 105 ? -25.003 -8.545 40.828 1.00 72.62 105 PRO A C 1
ATOM 831 O O . PRO A 1 105 ? -24.422 -9.618 40.963 1.00 72.62 105 PRO A O 1
ATOM 834 N N . ASP A 1 106 ? -26.338 -8.454 40.814 1.00 73.81 106 ASP A N 1
ATOM 835 C CA . ASP A 1 106 ? -27.250 -9.582 41.091 1.00 73.81 106 ASP A CA 1
ATOM 836 C C . ASP A 1 106 ? -27.749 -10.314 39.828 1.00 73.81 106 ASP A C 1
ATOM 838 O O . ASP A 1 106 ? -28.606 -11.198 39.893 1.00 73.81 106 ASP A O 1
ATOM 842 N N . ALA A 1 107 ? -27.252 -9.950 38.645 1.00 64.69 107 ALA A N 1
ATOM 843 C CA . ALA A 1 107 ? -27.724 -10.526 37.394 1.00 64.69 107 ALA A CA 1
ATOM 844 C C . ALA A 1 107 ? -27.147 -11.938 37.168 1.00 64.69 107 ALA A C 1
ATOM 846 O O . ALA A 1 107 ? -25.944 -12.153 37.128 1.00 64.69 107 ALA A O 1
ATOM 847 N N . HIS A 1 108 ? -27.986 -12.953 36.968 1.00 65.88 108 HIS A N 1
ATOM 848 C CA . HIS A 1 108 ? -27.481 -14.296 36.675 1.00 65.88 108 HIS A CA 1
ATOM 849 C C . HIS A 1 108 ? -26.983 -14.417 35.223 1.00 65.88 108 HIS A C 1
ATOM 851 O O . HIS A 1 108 ? -27.730 -14.171 34.275 1.00 65.88 108 HIS A O 1
ATOM 857 N N . GLY A 1 109 ? -25.712 -14.819 35.072 1.00 62.72 109 GLY A N 1
ATOM 858 C CA . GLY A 1 109 ? -25.039 -15.383 33.887 1.00 62.72 109 GLY A CA 1
ATOM 859 C C . GLY A 1 109 ? -25.341 -14.756 32.520 1.00 62.72 109 GLY A C 1
ATOM 860 O O . GLY A 1 109 ? -24.509 -14.053 31.953 1.00 62.72 109 GLY A O 1
ATOM 861 N N . GLY A 1 110 ? -26.524 -15.031 31.966 1.00 66.31 110 GLY A N 1
ATOM 862 C CA . GLY A 1 110 ? -26.936 -14.567 30.637 1.00 66.31 110 GLY A CA 1
ATOM 863 C C . GLY A 1 110 ? -27.198 -13.060 30.542 1.00 66.31 110 GLY A C 1
ATOM 864 O O . GLY A 1 110 ? -26.991 -12.463 29.486 1.00 66.31 110 GLY A O 1
ATOM 865 N N . HIS A 1 111 ? -27.592 -12.413 31.641 1.00 68.62 111 HIS A N 1
ATOM 866 C CA . HIS A 1 111 ? -27.940 -10.987 31.637 1.00 68.62 111 HIS A CA 1
ATOM 867 C C . HIS A 1 111 ? -26.705 -10.070 31.570 1.00 68.62 111 HIS A C 1
ATOM 869 O O . HIS A 1 111 ? -26.768 -9.007 30.953 1.00 68.62 111 HIS A O 1
ATOM 875 N N . HIS A 1 112 ? -25.558 -10.500 32.108 1.00 65.31 112 HIS A N 1
ATOM 876 C CA . HIS A 1 112 ? -24.301 -9.753 31.987 1.00 65.31 112 HIS A CA 1
ATOM 877 C C . HIS A 1 112 ? -23.776 -9.721 30.552 1.00 65.31 112 HIS A C 1
ATOM 879 O O . HIS A 1 112 ? -23.267 -8.696 30.109 1.00 65.31 112 HIS A O 1
ATOM 885 N N . VAL A 1 113 ? -23.936 -10.817 29.806 1.00 68.62 113 VAL A N 1
ATOM 886 C CA . VAL A 1 113 ? -23.507 -10.896 28.402 1.00 68.62 113 VAL A CA 1
ATOM 887 C C . VAL A 1 113 ? -24.367 -9.979 27.530 1.00 68.62 113 VAL A C 1
ATOM 889 O O . VAL A 1 113 ? -23.844 -9.268 26.671 1.00 68.62 113 VAL A O 1
ATOM 892 N N . ALA A 1 114 ? -25.678 -9.926 27.788 1.00 75.00 114 ALA A N 1
ATOM 893 C CA . ALA A 1 114 ? -26.593 -9.005 27.113 1.00 75.00 114 ALA A CA 1
ATOM 894 C C . ALA A 1 114 ? -26.277 -7.529 27.431 1.00 75.00 114 ALA A C 1
ATOM 896 O O . ALA A 1 114 ? -26.260 -6.689 26.532 1.00 75.00 114 ALA A O 1
ATOM 897 N N . ALA A 1 115 ? -25.970 -7.212 28.692 1.00 72.75 115 ALA A N 1
ATOM 898 C CA . ALA A 1 115 ? -25.581 -5.864 29.103 1.00 72.75 115 ALA A CA 1
ATOM 899 C C . ALA A 1 115 ? -24.226 -5.441 28.503 1.00 72.75 115 ALA A C 1
ATOM 901 O O . ALA A 1 115 ? -24.109 -4.338 27.970 1.00 72.75 115 ALA A O 1
ATOM 902 N N . ALA A 1 116 ? -23.226 -6.327 28.505 1.00 69.56 116 ALA A N 1
ATOM 903 C CA . ALA A 1 116 ? -21.916 -6.070 27.907 1.00 69.56 116 ALA A CA 1
ATOM 904 C C . ALA A 1 116 ? -22.020 -5.841 26.389 1.00 69.56 116 ALA A C 1
ATOM 906 O O . ALA A 1 116 ? -21.482 -4.867 25.865 1.00 69.56 116 ALA A O 1
ATOM 907 N N . SER A 1 117 ? -22.785 -6.673 25.677 1.00 74.12 117 SER A N 1
ATOM 908 C CA . SER A 1 117 ? -22.995 -6.503 24.231 1.00 74.12 117 SER A CA 1
ATOM 909 C C . SER A 1 117 ? -23.788 -5.235 23.885 1.00 74.12 117 SER A C 1
ATOM 911 O O . SER A 1 117 ? -23.525 -4.612 22.851 1.00 74.12 117 SER A O 1
ATOM 913 N N . PHE A 1 118 ? -24.696 -4.788 24.761 1.00 81.00 118 PHE A N 1
ATOM 914 C CA . PHE A 1 118 ? -25.346 -3.483 24.630 1.00 81.00 118 PHE A CA 1
ATOM 915 C C . PHE A 1 118 ? -24.354 -2.325 24.814 1.00 81.00 118 PHE A C 1
ATOM 917 O O . PHE A 1 118 ? -24.339 -1.414 23.987 1.00 81.00 118 PHE A O 1
ATOM 924 N N . LEU A 1 119 ? -23.483 -2.380 25.828 1.00 76.81 119 LEU A N 1
ATOM 925 C CA . LEU A 1 119 ? -22.449 -1.363 26.073 1.00 76.81 119 LEU A CA 1
ATOM 926 C C . LEU A 1 119 ? -21.448 -1.258 24.913 1.00 76.81 119 LEU A C 1
ATOM 928 O O . LEU A 1 119 ? -21.142 -0.150 24.477 1.00 76.81 119 LEU A O 1
ATOM 932 N N . VAL A 1 120 ? -21.002 -2.388 24.350 1.00 74.88 120 VAL A N 1
ATOM 933 C CA . VAL A 1 120 ? -20.114 -2.416 23.169 1.00 74.88 120 VAL A CA 1
ATOM 934 C C . VAL A 1 120 ? -20.797 -1.826 21.930 1.00 74.88 120 VAL A C 1
ATOM 936 O O . VAL A 1 120 ? -20.171 -1.115 21.141 1.00 74.88 120 VAL A O 1
ATOM 939 N N . ARG A 1 121 ? -22.096 -2.086 21.730 1.00 78.06 121 ARG A N 1
ATOM 940 C CA . ARG A 1 121 ? -22.856 -1.449 20.641 1.00 78.06 121 ARG A CA 1
ATOM 941 C C . ARG A 1 121 ? -23.025 0.047 20.869 1.00 78.06 121 ARG A C 1
ATOM 943 O O . ARG A 1 121 ? -22.827 0.815 19.932 1.00 78.06 121 ARG A O 1
ATOM 950 N N . ALA A 1 122 ? -23.362 0.458 22.087 1.00 75.38 122 ALA A N 1
ATOM 951 C CA . ALA A 1 122 ? -23.539 1.862 22.436 1.00 75.38 122 ALA A CA 1
ATOM 952 C C . ALA A 1 122 ? -22.238 2.660 22.260 1.00 75.38 122 ALA A C 1
ATOM 954 O O . ALA A 1 122 ? -22.272 3.745 21.683 1.00 75.38 122 ALA A O 1
ATOM 955 N N . SER A 1 123 ? -21.087 2.107 22.662 1.00 75.62 123 SER A N 1
ATOM 956 C CA . SER A 1 123 ? -19.783 2.761 22.488 1.00 75.62 123 SER A CA 1
ATOM 957 C C . SER A 1 123 ? -19.382 2.889 21.016 1.00 75.62 123 SER A C 1
ATOM 959 O O . SER A 1 123 ? -18.929 3.956 20.602 1.00 75.62 123 SER A O 1
ATOM 961 N N . ARG A 1 124 ? -19.630 1.865 20.183 1.00 75.56 124 ARG A N 1
ATOM 962 C CA . ARG A 1 124 ? -19.422 1.962 18.723 1.00 75.56 124 ARG A CA 1
ATOM 963 C C . ARG A 1 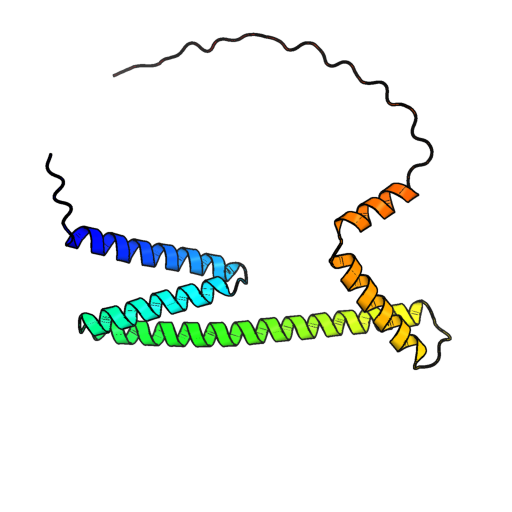124 ? -20.317 3.010 18.069 1.00 75.56 124 ARG A C 1
ATOM 965 O O . ARG A 1 124 ? -19.860 3.722 17.181 1.00 75.56 124 ARG A O 1
ATOM 972 N N . VAL A 1 125 ? -21.577 3.115 18.494 1.00 73.50 125 VAL A N 1
ATOM 973 C CA . VAL A 1 125 ? -22.496 4.147 17.988 1.00 73.50 125 VAL A CA 1
ATOM 974 C C . VAL A 1 125 ? -22.035 5.538 18.424 1.00 73.50 125 VAL A C 1
ATOM 976 O O . VAL A 1 125 ? -22.021 6.446 17.601 1.00 73.50 125 VAL A O 1
ATOM 979 N N . ALA A 1 126 ? -21.588 5.709 19.669 1.00 70.75 126 ALA A N 1
ATOM 980 C CA . ALA A 1 126 ? -21.050 6.983 20.145 1.00 70.75 126 ALA A CA 1
ATOM 981 C C . ALA A 1 126 ? -19.790 7.414 19.369 1.00 70.75 126 ALA A C 1
ATOM 983 O O . ALA A 1 126 ? -19.675 8.576 18.990 1.00 70.75 126 ALA A O 1
ATOM 984 N N . ALA A 1 127 ? -18.892 6.477 19.048 1.00 73.69 127 ALA A N 1
ATOM 985 C CA . ALA A 1 127 ? -17.692 6.747 18.251 1.00 73.69 127 ALA A CA 1
ATOM 986 C C . ALA A 1 127 ? -17.993 7.176 16.800 1.00 73.69 127 ALA A C 1
ATOM 988 O O . ALA A 1 127 ? -17.191 7.880 16.190 1.00 73.69 127 ALA A O 1
ATOM 989 N N . LEU A 1 128 ? -19.146 6.782 16.246 1.00 73.19 128 LEU A N 1
ATOM 990 C CA . LEU A 1 128 ? -19.598 7.203 14.912 1.00 73.19 128 LEU A CA 1
ATOM 991 C C . LEU A 1 128 ? -20.190 8.622 14.894 1.00 73.19 128 LEU A C 1
ATOM 993 O O . LEU A 1 128 ? -20.274 9.225 13.825 1.00 73.19 128 LEU A O 1
ATOM 997 N N . TYR A 1 129 ? -20.578 9.164 16.051 1.00 68.62 129 TYR A N 1
ATOM 998 C CA . TYR A 1 129 ? -21.184 10.493 16.178 1.00 68.62 129 TYR A CA 1
ATOM 999 C C . TYR A 1 129 ? -20.509 11.325 17.284 1.00 68.62 129 TYR A C 1
ATOM 1001 O O . TYR A 1 129 ? -21.186 11.730 18.234 1.00 68.62 129 TYR A O 1
ATOM 1009 N N . PRO A 1 130 ? -19.198 11.620 17.171 1.00 62.09 130 PRO A N 1
ATOM 1010 C CA . PRO A 1 130 ? -18.467 12.359 18.203 1.00 62.09 130 PRO A CA 1
ATOM 1011 C C . PRO A 1 130 ? -19.053 13.760 18.444 1.00 62.09 130 PRO A C 1
ATOM 1013 O O . PRO A 1 130 ? -19.105 14.217 19.579 1.00 62.09 130 PRO A O 1
ATOM 1016 N N . GLU A 1 131 ? -19.583 14.403 17.399 1.00 60.88 131 GLU A N 1
ATOM 1017 C CA . GLU A 1 131 ? -20.110 15.773 17.466 1.00 60.88 131 GLU A CA 1
ATOM 1018 C C . GLU A 1 131 ? -21.378 15.899 18.339 1.00 60.88 131 GLU A C 1
ATOM 1020 O O . GLU A 1 131 ? -21.564 16.895 19.030 1.00 60.88 131 GLU A O 1
ATOM 1025 N N . LYS A 1 132 ? -22.232 14.864 18.392 1.00 56.88 132 LYS A N 1
ATOM 1026 C CA . LYS A 1 132 ? -23.466 14.887 19.205 1.00 56.88 132 LYS A CA 1
ATOM 1027 C C . LYS A 1 132 ? -23.236 14.600 20.690 1.00 56.88 132 LYS A C 1
ATOM 1029 O O . LYS A 1 132 ? -24.108 14.906 21.506 1.00 56.88 132 LYS A O 1
ATOM 1034 N N . ALA A 1 133 ? -22.111 13.982 21.047 1.00 58.34 133 ALA A N 1
ATOM 1035 C CA . ALA A 1 133 ? -21.783 13.701 22.443 1.00 58.34 133 ALA A CA 1
ATOM 1036 C C . ALA A 1 133 ? -21.454 14.998 23.203 1.00 58.34 133 ALA A C 1
ATOM 1038 O O . ALA A 1 133 ? -21.920 15.180 24.330 1.00 58.34 133 ALA A O 1
ATOM 1039 N N . ASP A 1 134 ? -20.747 15.926 22.553 1.00 59.22 134 ASP A N 1
ATOM 1040 C CA . ASP A 1 134 ? -20.408 17.232 23.127 1.00 59.22 134 ASP A CA 1
ATOM 1041 C C . ASP A 1 134 ? -21.650 18.109 23.351 1.00 59.22 134 ASP A C 1
ATOM 1043 O O . ASP A 1 134 ? -21.767 18.765 24.391 1.00 59.22 134 ASP A O 1
ATOM 1047 N N . ASP A 1 135 ? -22.630 18.058 22.445 1.00 59.75 135 ASP A N 1
ATOM 1048 C CA . ASP A 1 135 ? -23.880 18.813 22.587 1.00 59.75 135 ASP A CA 1
ATOM 1049 C C . ASP A 1 135 ? -24.753 18.305 23.748 1.00 59.75 135 ASP A C 1
ATOM 1051 O O . ASP A 1 135 ? -25.309 19.109 24.503 1.00 59.75 135 ASP A O 1
ATOM 1055 N N . MET A 1 136 ? -24.807 16.986 23.984 1.00 56.56 136 MET A N 1
ATOM 1056 C CA . MET A 1 136 ? -25.551 16.411 25.119 1.00 56.56 136 MET A CA 1
ATOM 1057 C C . MET A 1 136 ? -24.940 16.758 26.485 1.00 56.56 136 MET A C 1
ATOM 1059 O O . MET A 1 136 ? -25.669 16.869 27.477 1.00 56.56 136 MET A O 1
ATOM 1063 N N . HIS A 1 137 ? -23.621 16.958 26.558 1.00 56.59 137 HIS A N 1
ATOM 1064 C CA . HIS A 1 137 ? -22.963 17.461 27.767 1.00 56.59 137 HIS A CA 1
ATOM 1065 C C . HIS A 1 137 ? -23.165 18.970 27.958 1.00 56.59 137 HIS A C 1
ATOM 1067 O O . HIS A 1 137 ? -23.234 19.438 29.097 1.00 56.59 137 HIS A O 1
ATOM 1073 N N . ARG A 1 138 ? -23.323 19.731 26.868 1.00 57.22 138 ARG A N 1
ATOM 1074 C CA . ARG A 1 138 ? -23.556 21.181 26.911 1.00 57.22 138 ARG A CA 1
ATOM 1075 C C . ARG A 1 138 ? -24.970 21.547 27.365 1.00 57.22 138 ARG A C 1
ATOM 1077 O O . ARG A 1 138 ? -25.133 22.530 28.085 1.00 57.22 138 ARG A O 1
ATOM 1084 N N . GLU A 1 139 ? -25.976 20.751 27.004 1.00 54.41 139 GLU A N 1
ATOM 1085 C CA . GLU A 1 139 ? -27.384 21.062 27.302 1.00 54.41 139 GLU A CA 1
ATOM 1086 C C . GLU A 1 139 ? -27.780 20.814 28.768 1.00 54.41 139 GLU A C 1
ATOM 1088 O O . GLU A 1 139 ? -28.626 21.519 29.315 1.00 54.41 139 GLU A O 1
ATOM 1093 N N . LYS A 1 140 ? -27.127 19.870 29.461 1.00 56.44 140 LYS A N 1
ATOM 1094 C CA . LYS A 1 140 ? -27.416 19.574 30.880 1.00 56.44 140 LYS A CA 1
ATOM 1095 C C . LYS A 1 140 ? -26.708 20.500 31.878 1.00 56.44 140 LYS A C 1
ATOM 1097 O O . LYS A 1 140 ? -26.944 20.384 33.078 1.00 56.44 140 LYS A O 1
ATOM 1102 N N . GLY A 1 141 ? -25.854 21.409 31.402 1.00 52.44 141 GLY A N 1
ATOM 1103 C CA . GLY A 1 141 ? -24.972 22.234 32.235 1.00 52.44 141 GLY A CA 1
ATOM 1104 C C . GLY A 1 141 ? -25.286 23.731 32.298 1.00 52.44 141 GLY A C 1
ATOM 1105 O O . GLY A 1 141 ? -24.506 24.457 32.908 1.00 52.44 141 GLY A O 1
ATOM 1106 N N . ALA A 1 142 ? -26.370 24.229 31.692 1.00 51.19 142 ALA A N 1
ATOM 1107 C CA . ALA A 1 142 ? -26.655 25.668 31.663 1.00 51.19 142 ALA A CA 1
ATOM 1108 C C . ALA A 1 142 ? -27.808 26.082 32.604 1.00 51.19 142 ALA A C 1
ATOM 1110 O O . ALA A 1 142 ? -28.946 26.234 32.157 1.00 51.19 142 ALA A O 1
ATOM 1111 N N . PRO A 1 143 ? -27.550 26.351 33.899 1.00 55.72 143 PRO A N 1
ATOM 1112 C CA . PRO A 1 143 ? -28.454 27.167 34.691 1.00 55.72 143 PRO A CA 1
ATOM 1113 C C . PRO A 1 143 ? -28.337 28.627 34.222 1.00 55.72 143 PRO A C 1
ATOM 1115 O O . PRO A 1 143 ? -27.300 29.262 34.390 1.00 55.72 143 PRO A O 1
ATOM 1118 N N . GLY A 1 144 ? -29.404 29.151 33.613 1.00 58.03 144 GLY A N 1
ATOM 1119 C CA . GLY A 1 144 ? -29.734 30.583 33.539 1.00 58.03 144 GLY A CA 1
ATOM 1120 C C . GLY A 1 144 ? -28.565 31.571 33.391 1.00 58.03 144 GLY A C 1
ATOM 1121 O O . GLY A 1 144 ? -28.285 32.349 34.302 1.00 58.03 144 GLY A O 1
ATOM 1122 N N . GLY A 1 145 ? -27.906 31.589 32.232 1.00 52.34 145 GLY A N 1
ATOM 1123 C CA . GLY A 1 145 ? -26.894 32.595 31.900 1.00 52.34 145 GLY A CA 1
ATOM 1124 C C . GLY A 1 145 ? -27.524 33.884 31.364 1.00 52.34 145 GLY A C 1
ATOM 1125 O O . GLY A 1 145 ? -28.071 33.897 30.268 1.00 52.34 145 GLY A O 1
ATOM 1126 N N . ARG A 1 146 ? -27.436 34.966 32.147 1.00 55.72 146 ARG A N 1
ATOM 1127 C CA . ARG A 1 146 ? -27.914 36.331 31.846 1.00 55.72 146 ARG A CA 1
ATOM 1128 C C . ARG A 1 146 ? -27.458 36.864 30.467 1.00 55.72 146 ARG A C 1
ATOM 1130 O O . ARG A 1 146 ? -26.379 36.489 30.005 1.00 55.72 146 ARG A O 1
ATOM 1137 N N . PRO A 1 147 ? -28.204 37.812 29.857 1.00 53.09 147 PRO A N 1
ATOM 1138 C CA . PRO A 1 147 ? -27.809 38.448 28.602 1.00 53.09 147 PRO A CA 1
ATOM 1139 C C . PRO A 1 147 ? -26.444 39.138 28.744 1.00 53.09 147 PRO A C 1
ATOM 1141 O O . PRO A 1 147 ? -26.271 40.030 29.577 1.00 53.09 147 PRO A O 1
ATOM 1144 N N . ARG A 1 148 ? -25.461 38.719 27.938 1.00 56.81 148 ARG A N 1
ATOM 1145 C CA . ARG A 1 148 ? -24.150 39.374 27.854 1.00 56.81 148 ARG A CA 1
ATOM 1146 C C . ARG A 1 148 ? -24.299 40.708 27.126 1.00 56.81 148 ARG A C 1
ATOM 1148 O O . ARG A 1 148 ? -24.586 40.742 25.934 1.00 56.81 148 ARG A O 1
ATOM 1155 N N . LEU A 1 149 ? -24.058 41.797 27.847 1.00 55.47 149 LEU A N 1
ATOM 1156 C CA . LEU A 1 149 ? -23.802 43.110 27.265 1.00 55.47 149 LEU A CA 1
ATOM 1157 C C . LEU A 1 149 ? -22.501 43.039 26.453 1.00 55.47 149 LEU A C 1
ATOM 1159 O O . LEU A 1 149 ? -21.448 42.682 26.982 1.00 55.47 149 LEU A O 1
ATOM 1163 N N . HIS A 1 150 ? -22.597 43.348 25.161 1.00 58.97 150 HIS A N 1
ATOM 1164 C CA . HIS A 1 150 ? -21.461 43.462 24.253 1.00 58.97 150 HIS A CA 1
ATOM 1165 C C . HIS A 1 150 ? -20.487 44.550 24.739 1.00 58.97 150 HIS A C 1
ATOM 1167 O O . HIS A 1 150 ? -20.902 45.701 24.894 1.00 58.97 150 HIS A O 1
ATOM 1173 N N . PRO A 1 151 ? -19.191 44.243 24.926 1.00 62.03 151 PRO A N 1
ATOM 1174 C CA . PRO A 1 151 ? -18.171 45.269 25.075 1.00 62.03 151 PRO A CA 1
ATOM 1175 C C . PRO A 1 151 ? -17.977 45.966 23.724 1.00 62.03 151 PRO A C 1
ATOM 1177 O O . PRO A 1 151 ? -17.681 45.313 22.722 1.00 62.03 151 PRO A O 1
ATOM 1180 N N . GLN A 1 152 ? -18.163 47.285 23.690 1.00 57.31 152 GLN A N 1
ATOM 1181 C CA . GLN A 1 152 ? -17.817 48.096 22.526 1.00 57.31 152 GLN A CA 1
ATOM 1182 C C . GLN A 1 152 ? -16.315 47.988 22.237 1.00 57.31 152 GLN A C 1
ATOM 1184 O O . GLN A 1 152 ? -15.484 48.241 23.109 1.00 57.31 152 GLN A O 1
ATOM 1189 N N . LEU A 1 153 ? -15.976 47.620 21.002 1.00 67.44 153 LEU A N 1
ATOM 1190 C CA . LEU A 1 153 ? -14.613 47.672 20.482 1.00 67.44 153 LEU A CA 1
ATOM 1191 C C . LEU A 1 153 ? -14.222 49.133 20.190 1.00 67.44 153 LEU A C 1
ATOM 1193 O O . LEU A 1 153 ? -15.021 49.862 19.599 1.00 67.44 153 LEU A O 1
ATOM 1197 N N . PRO A 1 154 ? -13.004 49.573 20.555 1.00 67.19 154 PRO A N 1
ATOM 1198 C CA . PRO A 1 154 ? -12.505 50.892 20.190 1.00 67.19 154 PRO A CA 1
ATOM 1199 C C . PRO A 1 154 ? -12.218 51.001 18.677 1.00 67.19 154 PRO A C 1
ATOM 1201 O O . PRO A 1 154 ? -11.893 50.002 18.029 1.00 67.19 154 PRO A O 1
ATOM 1204 N N . PRO A 1 155 ? -12.320 52.213 18.099 1.00 59.16 155 PRO A N 1
ATOM 1205 C CA . PRO A 1 155 ? -12.215 52.434 16.661 1.00 59.16 155 PRO A CA 1
ATOM 1206 C C . PRO A 1 155 ? -10.812 52.152 16.109 1.00 59.16 155 PRO A C 1
ATOM 1208 O O . PRO A 1 155 ? -9.794 52.578 16.656 1.00 59.16 155 PRO A O 1
ATOM 1211 N N . SER A 1 156 ? -10.786 51.461 14.968 1.00 63.91 156 SER A N 1
ATOM 1212 C CA . SER A 1 156 ? -9.600 51.114 14.186 1.00 63.91 156 SER A CA 1
ATOM 1213 C C . SER A 1 156 ? -8.760 52.343 13.828 1.00 63.91 156 SER A C 1
ATOM 1215 O O . SER A 1 156 ? -9.212 53.244 13.116 1.00 63.91 156 SER A O 1
ATOM 1217 N N . ARG A 1 157 ? -7.499 52.356 14.278 1.00 57.84 157 ARG A N 1
ATOM 1218 C CA . ARG A 1 157 ? -6.506 53.361 13.889 1.00 57.84 157 ARG A CA 1
ATOM 1219 C C . ARG A 1 157 ? -6.067 53.099 12.449 1.00 57.84 157 ARG A C 1
ATOM 1221 O O . ARG A 1 157 ? -5.305 52.184 12.157 1.00 57.84 157 ARG A O 1
ATOM 1228 N N . ARG A 1 158 ? -6.625 53.906 11.556 1.00 58.56 158 ARG A N 1
ATOM 1229 C CA . ARG A 1 158 ? -6.356 53.972 10.122 1.00 58.56 158 ARG A CA 1
ATOM 1230 C C . ARG A 1 158 ? -5.002 54.669 9.893 1.00 58.56 158 ARG A C 1
ATOM 1232 O O . ARG A 1 158 ? -4.824 55.786 10.365 1.00 58.56 158 ARG A O 1
ATOM 1239 N N . GLY A 1 159 ? -4.105 54.035 9.133 1.00 59.34 159 GLY A N 1
ATOM 1240 C CA . GLY A 1 159 ? -3.045 54.715 8.377 1.00 59.34 159 GLY A CA 1
ATOM 1241 C C . GLY A 1 159 ? -1.604 54.537 8.867 1.00 59.34 159 GLY A C 1
ATOM 1242 O O . GLY A 1 159 ? -1.158 55.256 9.753 1.00 59.34 159 GLY A O 1
ATOM 1243 N N . GLN A 1 160 ? -0.842 53.692 8.171 1.00 55.69 160 GLN A N 1
ATOM 1244 C CA . GLN A 1 160 ? 0.517 54.041 7.749 1.00 55.69 160 GLN A CA 1
ATOM 1245 C C . GLN A 1 160 ? 0.763 53.493 6.331 1.00 55.69 160 GLN A C 1
ATOM 1247 O O . GLN A 1 160 ? 0.588 52.294 6.118 1.00 55.69 160 GLN A O 1
ATOM 1252 N N . PRO A 1 161 ? 1.107 54.348 5.352 1.00 61.22 161 PRO A N 1
ATOM 1253 C CA . PRO A 1 161 ? 1.611 53.914 4.056 1.00 61.22 161 PRO A CA 1
ATOM 1254 C C . PRO A 1 161 ? 3.106 53.585 4.166 1.00 61.22 161 PRO A C 1
ATOM 1256 O O . PRO A 1 161 ? 3.908 54.452 4.510 1.00 61.22 161 PRO A O 1
ATOM 1259 N N . GLU A 1 162 ? 3.483 52.343 3.862 1.00 61.53 162 GLU A N 1
ATOM 1260 C CA . GLU A 1 162 ? 4.887 51.971 3.690 1.00 61.53 162 GLU A CA 1
ATOM 1261 C C . GLU A 1 162 ? 5.402 52.482 2.340 1.00 61.53 162 GLU A C 1
ATOM 1263 O O . GLU A 1 162 ? 4.944 52.088 1.267 1.00 61.53 162 GLU A O 1
ATOM 1268 N N . THR A 1 163 ? 6.363 53.396 2.403 1.00 64.81 163 THR A N 1
ATOM 1269 C CA . THR A 1 163 ? 7.190 53.832 1.279 1.00 64.81 163 THR A CA 1
ATOM 1270 C C . THR A 1 163 ? 8.262 52.774 0.992 1.00 64.81 163 THR A C 1
ATOM 1272 O O . THR A 1 163 ? 9.109 52.522 1.847 1.00 64.81 163 THR A O 1
ATOM 1275 N N . GLY A 1 164 ? 8.248 52.167 -0.201 1.00 66.12 164 GLY A N 1
ATOM 1276 C CA . GLY A 1 164 ? 9.395 51.419 -0.753 1.00 66.12 164 GLY A CA 1
ATOM 1277 C C . GLY A 1 164 ? 10.462 52.359 -1.343 1.00 66.12 164 GLY A C 1
ATOM 1278 O O . GLY A 1 164 ? 10.462 53.545 -1.018 1.00 66.12 164 GLY A O 1
ATOM 1279 N N . PRO A 1 165 ? 11.272 51.920 -2.325 1.00 64.62 165 PRO A N 1
ATOM 1280 C CA . PRO A 1 165 ? 12.063 50.694 -2.422 1.00 64.62 165 PRO A CA 1
ATOM 1281 C C . PRO A 1 165 ? 13.580 50.994 -2.322 1.00 64.62 165 PRO A C 1
ATOM 1283 O O . PRO A 1 165 ? 14.044 52.088 -2.633 1.00 64.62 165 PRO A O 1
ATOM 1286 N N . ARG A 1 166 ? 14.374 49.996 -1.916 1.00 57.97 166 ARG A N 1
ATOM 1287 C CA . ARG A 1 166 ? 15.839 50.085 -1.806 1.00 57.97 166 ARG A CA 1
ATOM 1288 C C . ARG A 1 166 ? 16.480 49.461 -3.050 1.00 57.97 166 ARG A C 1
ATOM 1290 O O . ARG A 1 166 ? 16.493 48.242 -3.180 1.00 57.97 166 ARG A O 1
ATOM 1297 N N . THR A 1 167 ? 16.996 50.290 -3.951 1.00 68.31 167 THR A N 1
ATOM 1298 C CA . THR A 1 167 ? 17.954 49.896 -4.996 1.00 68.31 167 THR A CA 1
ATOM 1299 C C . THR A 1 167 ? 19.342 50.365 -4.576 1.00 68.31 167 THR A C 1
ATOM 1301 O O . THR A 1 167 ? 19.508 51.544 -4.268 1.00 68.31 167 THR A O 1
ATOM 1304 N N . ALA A 1 168 ? 20.315 49.462 -4.561 1.00 66.12 168 ALA A N 1
ATOM 1305 C CA . ALA A 1 168 ? 21.733 49.792 -4.617 1.00 66.12 168 ALA A CA 1
ATOM 1306 C C . ALA A 1 168 ? 22.467 48.586 -5.221 1.00 66.12 168 ALA A C 1
ATOM 1308 O O . ALA A 1 168 ? 22.428 47.506 -4.631 1.00 66.12 168 ALA A O 1
ATOM 1309 N N . ASP A 1 169 ? 22.947 48.802 -6.447 1.00 62.44 169 ASP A N 1
ATOM 1310 C CA . ASP A 1 169 ? 24.261 48.461 -7.021 1.00 62.44 169 ASP A CA 1
ATOM 1311 C C . ASP A 1 169 ? 25.000 47.194 -6.559 1.00 62.44 169 ASP A C 1
ATOM 1313 O O . ASP A 1 169 ? 25.329 47.069 -5.357 1.00 62.44 169 ASP A O 1
#

Sequence (169 aa):
MNLHVNLDDSWNYILGGLDLVGLVALRAVGQKKAVGWIWAMFTQAVWVIYSLATLQWGFLVPAVIKLALYTWNYVSWVRSDKAEAEAEAKTVEDLALEMAKLVLPDAHGGHHVAAASFLVRASRVAALYPEKADDMHREKGAPGGRPRLHPQLPPSRRGQPETGPRTAD

Radius of gyration: 31.22 Å; Cα contacts (8 Å, |Δi|>4): 66; chains: 1; bounding box: 54×70×71 Å

Foldseek 3Di:
DDPPVPVVVVVVVVLVVLVVVLVVLVVCVVVVDLSSLVSVLVSLVVQLVVCVVVVVPVSNVVSVVSNVVSVVVSVVSVVVVVVVVVVVVVVLLVVLLVVLCVVCVPDPDPSSNVSSVVVVVVVVVCVVCVPVVVVVVVVVPDDDDDDDDDDDDDDDDDDDDDDDDDDDD

Nearest PDB structures (foldseek):
  6zw4-assembly1_E  TM=3.635E-01  e=1.114E+00  Nostoc punctiforme
  6zvr-assembly1_D  TM=4.175E-01  e=3.375E+00  Nostoc punctiforme
  8fbo-assembly1_C  TM=4.075E-01  e=6.411E+00  synthetic construct

Mean predicted aligned error: 18.38 Å

Secondary structure (DSSP, 8-state):
------HHHHHHHHHHHHHHHHHHHHHHHTTT-THHHHHHHHHHHHHHHHHHHTT-HHHHHHHHHHHHHHHHHHHHHHHHHHHHHHHHHHHHHHHHHHHHHHH-TT--THHHHHHHHHHHHHHHHHHH-HHHHHHHHHHTT-------PPPPPPPP-------------

Solvent-accessible surface area (backbone atoms only — not comparable to full-atom values): 10035 Å² total; per-residue (Å²): 134,85,82,77,74,50,69,72,61,54,52,55,52,51,54,52,48,51,50,50,52,40,52,54,30,51,59,42,40,76,68,79,39,70,66,19,54,56,48,48,44,49,56,30,51,52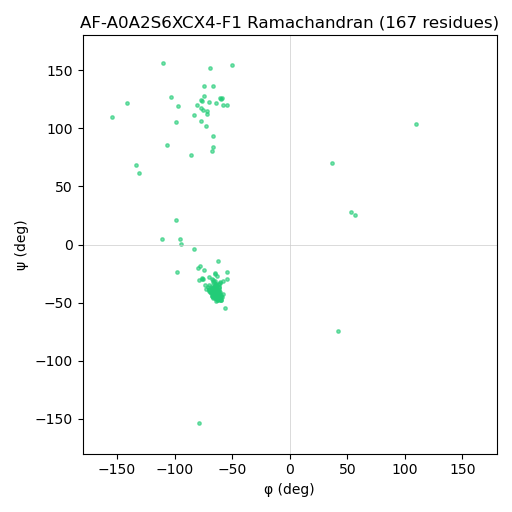,50,34,53,50,21,62,77,68,69,36,63,87,54,29,57,60,30,51,51,51,39,52,51,50,51,50,50,48,55,52,48,58,52,49,55,51,52,52,52,53,52,51,51,51,52,53,51,53,51,28,42,51,51,24,45,72,77,41,76,87,54,68,75,67,52,34,56,54,46,14,54,47,49,54,51,51,52,55,53,45,70,76,41,61,75,60,55,57,52,61,60,54,70,78,66,68,80,84,80,74,89,80,79,80,80,82,77,81,82,82,87,80,85,81,86,84,79,80,84,90,85,80,136

pLDDT: mean 70.41, std 10.66, range [42.69, 89.19]